Protein AF-A0AAD1CGA0-F1 (afdb_monomer_lite)

Radius of gyration: 13.48 Å; chains: 1; bounding box: 32×27×35 Å

Structure (mmCIF, N/CA/C/O backbone):
data_AF-A0AAD1CGA0-F1
#
_entry.id   AF-A0AAD1CGA0-F1
#
loop_
_atom_site.group_PDB
_atom_site.id
_atom_site.type_symbol
_atom_site.label_atom_id
_atom_site.label_alt_id
_atom_site.label_comp_id
_atom_site.label_asym_id
_atom_site.label_entity_id
_atom_site.label_seq_id
_atom_site.pdbx_PDB_ins_code
_atom_site.Cartn_x
_atom_site.Cartn_y
_atom_site.Cartn_z
_atom_site.occupancy
_atom_site.B_iso_or_equiv
_atom_site.auth_seq_id
_atom_site.auth_comp_id
_atom_site.auth_asym_id
_atom_site.auth_atom_id
_atom_site.pdbx_PDB_model_num
ATOM 1 N N . MET A 1 1 ? -13.097 8.568 14.304 1.00 68.50 1 MET A N 1
ATOM 2 C CA . MET A 1 1 ? -12.373 7.325 13.960 1.00 68.50 1 MET A CA 1
ATOM 3 C C . MET A 1 1 ? -12.599 6.248 15.009 1.00 68.50 1 MET A C 1
ATOM 5 O O . MET A 1 1 ? -13.054 5.167 14.655 1.00 68.50 1 MET A O 1
ATOM 9 N N . ASP A 1 2 ? -12.363 6.551 16.287 1.00 79.44 2 ASP A N 1
ATOM 10 C CA . ASP A 1 2 ? -12.314 5.540 17.358 1.00 79.44 2 ASP A CA 1
ATOM 11 C C . ASP A 1 2 ? -13.629 4.797 17.598 1.00 79.44 2 ASP A C 1
ATOM 13 O O . ASP A 1 2 ? -13.614 3.589 17.813 1.00 79.44 2 ASP A O 1
ATOM 17 N N . LEU A 1 3 ? -14.775 5.475 17.459 1.00 88.25 3 LEU A N 1
ATOM 18 C CA . LEU A 1 3 ? -16.086 4.828 17.558 1.00 88.25 3 LEU A CA 1
ATOM 19 C C . LEU A 1 3 ? -16.243 3.715 16.510 1.00 88.25 3 LEU A C 1
ATOM 21 O O . LEU A 1 3 ? -16.548 2.583 16.858 1.00 88.25 3 LEU A O 1
ATOM 25 N N . LEU A 1 4 ? -15.969 3.998 15.236 1.00 88.06 4 LEU A N 1
ATOM 26 C CA . LEU A 1 4 ? -16.054 2.997 14.165 1.00 88.06 4 LEU A CA 1
ATOM 27 C C . LEU A 1 4 ? -14.980 1.910 14.314 1.00 88.06 4 LEU A C 1
ATOM 29 O O . LEU A 1 4 ? -15.268 0.735 14.091 1.00 88.06 4 LEU A O 1
ATOM 33 N N . ARG A 1 5 ? -13.773 2.275 14.768 1.00 83.75 5 ARG A N 1
ATOM 34 C CA . ARG A 1 5 ? -12.727 1.299 15.114 1.00 83.75 5 ARG A CA 1
ATOM 35 C C . ARG A 1 5 ? -13.187 0.338 16.212 1.00 83.75 5 ARG A C 1
ATOM 37 O O . ARG A 1 5 ? -12.917 -0.852 16.105 1.00 83.75 5 ARG A O 1
ATOM 44 N N . SER A 1 6 ? -13.927 0.813 17.219 1.00 87.81 6 SER A N 1
ATOM 45 C CA . SER A 1 6 ? -14.470 -0.052 18.280 1.00 87.81 6 SER A CA 1
ATOM 46 C C . SER A 1 6 ? -15.500 -1.071 17.773 1.00 87.81 6 SER A C 1
ATOM 48 O O . SER A 1 6 ? -15.670 -2.118 18.389 1.00 87.81 6 SER A O 1
ATOM 50 N N . TYR A 1 7 ? -16.111 -0.823 16.609 1.00 93.25 7 TYR A N 1
ATOM 51 C CA . TYR A 1 7 ? -16.965 -1.784 15.900 1.00 93.25 7 TYR A CA 1
ATOM 52 C C . TYR A 1 7 ? -16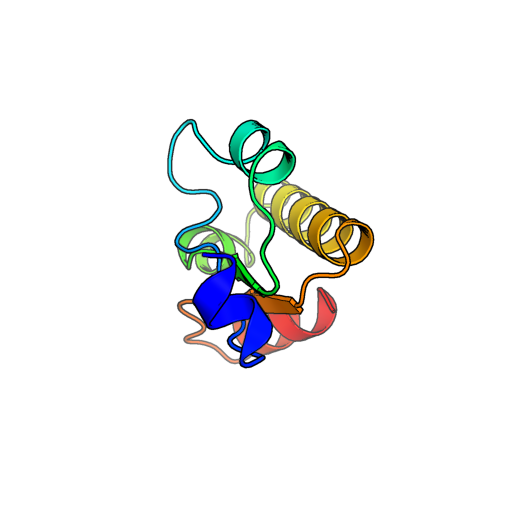.187 -2.713 14.950 1.00 93.25 7 TYR A C 1
ATOM 54 O O . TYR A 1 7 ? -16.795 -3.465 14.193 1.00 93.25 7 TYR A O 1
ATOM 62 N N . GLY A 1 8 ? -14.851 -2.668 14.960 1.00 89.50 8 GLY A N 1
ATOM 63 C CA . GLY A 1 8 ? -13.999 -3.493 14.101 1.00 89.50 8 GLY A CA 1
ATOM 64 C C . GLY A 1 8 ? -13.857 -2.981 12.664 1.00 89.50 8 GLY A C 1
ATOM 65 O O . GLY A 1 8 ? -13.361 -3.710 11.804 1.00 89.50 8 GLY A O 1
ATOM 66 N N . VAL A 1 9 ? -14.272 -1.739 12.380 1.00 91.88 9 VAL A N 1
ATOM 67 C CA . VAL A 1 9 ? -14.098 -1.132 11.054 1.00 91.88 9 VAL A CA 1
ATOM 68 C C . VAL A 1 9 ? -12.623 -0.800 10.830 1.00 91.88 9 VAL A C 1
ATOM 70 O O . VAL A 1 9 ? -12.028 -0.029 11.588 1.00 91.88 9 VAL A O 1
ATOM 73 N N . LYS A 1 10 ? -12.054 -1.373 9.767 1.00 90.88 10 LYS A N 1
ATOM 74 C CA . LYS A 1 10 ? -10.683 -1.114 9.313 1.00 90.88 10 LYS A CA 1
ATOM 75 C C . LYS A 1 10 ? -10.615 0.145 8.459 1.00 90.88 10 LYS A C 1
ATOM 77 O O . LYS A 1 10 ? -11.542 0.441 7.708 1.00 90.88 10 LYS A O 1
ATOM 82 N N . TRP A 1 11 ? -9.485 0.834 8.536 1.00 89.62 11 TRP A N 1
ATOM 83 C CA . TRP A 1 11 ? -9.229 2.062 7.794 1.00 89.62 11 TRP A CA 1
ATOM 84 C C . TRP A 1 11 ? -8.098 1.870 6.800 1.00 89.62 11 TRP A C 1
ATOM 86 O O . TRP A 1 11 ? -7.042 1.338 7.146 1.00 89.62 11 TRP A O 1
ATOM 96 N N . ALA A 1 12 ? -8.322 2.345 5.580 1.00 89.88 12 ALA A N 1
ATOM 97 C CA . ALA A 1 12 ? -7.299 2.421 4.557 1.00 89.88 12 ALA A CA 1
ATOM 98 C C . ALA A 1 12 ? -6.794 3.857 4.420 1.00 89.88 12 ALA A C 1
ATOM 100 O O . ALA A 1 12 ? -7.596 4.792 4.407 1.00 89.88 12 ALA A O 1
ATOM 101 N N . LEU A 1 13 ? -5.477 4.016 4.311 1.00 88.94 13 LEU A N 1
ATOM 102 C CA . LEU A 1 13 ? -4.869 5.244 3.825 1.00 88.94 13 LEU A CA 1
ATOM 103 C C . LEU A 1 13 ? -4.789 5.161 2.300 1.00 88.94 13 LEU A C 1
ATOM 105 O O . LEU A 1 13 ? -4.177 4.230 1.772 1.00 88.94 13 LEU A O 1
ATOM 109 N N . ASP A 1 14 ? -5.450 6.101 1.630 1.00 86.56 14 ASP A N 1
ATOM 110 C CA . ASP A 1 14 ? -5.571 6.136 0.174 1.00 86.56 14 ASP A CA 1
ATOM 111 C C . ASP A 1 14 ? -4.465 6.959 -0.503 1.00 86.56 14 ASP A C 1
ATOM 113 O O . ASP A 1 14 ? -3.833 7.793 0.150 1.00 86.56 14 ASP A O 1
ATOM 117 N N . ASP A 1 15 ? -4.252 6.715 -1.800 1.00 79.38 15 ASP A N 1
ATOM 118 C CA . ASP A 1 15 ? -3.360 7.462 -2.700 1.00 79.38 15 ASP A CA 1
ATOM 119 C C . ASP A 1 15 ? -1.915 7.636 -2.187 1.00 79.38 15 ASP A C 1
ATOM 121 O O . ASP A 1 15 ? -1.256 8.659 -2.435 1.00 79.38 15 ASP A O 1
ATOM 125 N N . PHE A 1 16 ? -1.389 6.638 -1.460 1.00 80.44 16 PHE A N 1
ATOM 126 C CA . PHE A 1 16 ? -0.066 6.757 -0.858 1.00 80.44 16 PHE A CA 1
ATOM 127 C C . PHE A 1 16 ? 1.018 6.869 -1.933 1.00 80.44 16 PHE A C 1
ATOM 129 O O . PHE A 1 16 ? 1.232 5.959 -2.737 1.00 80.44 16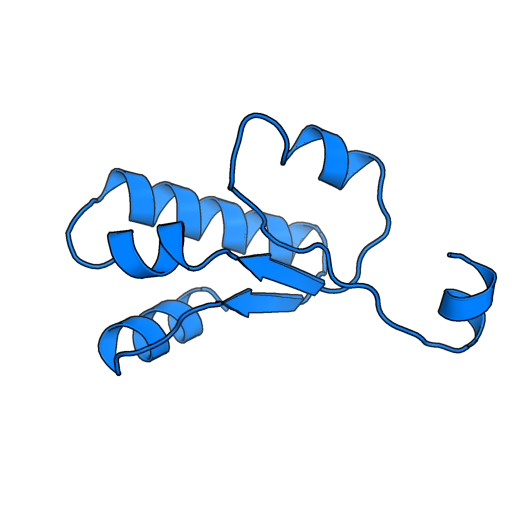 PHE A O 1
ATOM 136 N N . GLY A 1 17 ? 1.732 7.995 -1.880 1.00 70.12 17 GLY A N 1
ATOM 137 C CA . GLY A 1 17 ? 2.857 8.316 -2.751 1.00 70.12 17 GLY A CA 1
ATOM 138 C C . GLY A 1 17 ? 2.547 9.318 -3.873 1.00 70.12 17 GLY A C 1
ATOM 139 O O . GLY A 1 17 ? 3.444 9.636 -4.653 1.00 70.12 17 GLY A O 1
ATOM 140 N N . THR A 1 18 ? 1.340 9.889 -3.929 1.00 64.38 18 THR A N 1
ATOM 141 C CA . THR A 1 18 ? 1.064 11.065 -4.771 1.00 64.38 18 THR A CA 1
ATOM 142 C C . THR A 1 18 ? 1.335 12.370 -3.990 1.00 64.38 18 THR A C 1
ATOM 144 O O . THR A 1 18 ? 0.803 12.599 -2.907 1.00 64.38 18 THR A O 1
ATOM 147 N N . GLY A 1 19 ? 2.211 13.247 -4.504 1.00 61.44 19 GLY A N 1
ATOM 148 C CA . GLY A 1 19 ? 2.498 14.574 -3.919 1.00 61.44 19 GLY A CA 1
ATOM 149 C C . GLY A 1 19 ? 3.566 14.640 -2.804 1.00 61.44 19 GLY A C 1
ATOM 150 O O . GLY A 1 19 ? 4.394 13.749 -2.648 1.00 61.44 19 GLY A O 1
ATOM 151 N N . TYR A 1 20 ? 3.577 15.745 -2.038 1.00 46.00 20 TYR A N 1
ATOM 152 C CA . TYR A 1 20 ? 4.575 16.083 -0.993 1.00 46.00 20 TYR A CA 1
ATOM 153 C C . TYR A 1 20 ? 4.204 15.597 0.423 1.00 46.00 20 TYR A C 1
ATOM 155 O O . TYR A 1 20 ? 4.726 16.088 1.426 1.00 46.00 20 TYR A O 1
ATOM 163 N N . SER A 1 21 ? 3.267 14.662 0.556 1.00 55.06 21 SER A N 1
ATOM 164 C CA . SER A 1 21 ? 2.707 14.295 1.860 1.00 55.06 21 SER A CA 1
ATOM 165 C C . SER A 1 21 ? 2.453 12.797 1.924 1.00 55.06 21 SER A C 1
ATOM 167 O O . SER A 1 21 ? 1.493 12.300 1.356 1.00 55.06 21 SER A O 1
ATOM 169 N N . GLY A 1 22 ? 3.325 12.068 2.621 1.00 66.25 22 GLY A N 1
ATOM 170 C CA . GLY A 1 22 ? 3.156 10.628 2.825 1.00 66.25 22 GLY A CA 1
ATOM 171 C C . GLY A 1 22 ? 3.675 10.190 4.185 1.00 66.25 22 GLY A C 1
ATOM 172 O O . GLY A 1 22 ? 2.901 9.783 5.042 1.00 66.25 22 GLY A O 1
ATOM 173 N N . LEU A 1 23 ? 4.979 10.336 4.428 1.00 71.50 23 LEU A N 1
ATOM 174 C CA . LEU A 1 23 ? 5.628 9.742 5.605 1.00 71.50 23 LEU A CA 1
ATOM 175 C C . LEU A 1 23 ? 5.235 10.382 6.945 1.00 71.50 23 LEU A C 1
ATOM 177 O O . LEU A 1 23 ? 5.027 9.665 7.919 1.00 71.50 23 LEU A O 1
ATOM 181 N N . ALA A 1 24 ? 5.105 11.711 7.009 1.00 73.62 24 ALA A N 1
ATOM 182 C CA . ALA A 1 24 ? 4.702 12.393 8.244 1.00 73.62 24 ALA A CA 1
ATOM 183 C C . ALA A 1 24 ? 3.274 12.003 8.671 1.00 73.62 24 ALA A C 1
ATOM 185 O O . ALA A 1 24 ? 3.002 11.823 9.856 1.00 73.62 24 ALA A O 1
ATOM 186 N N . THR A 1 25 ? 2.385 11.793 7.698 1.00 71.50 25 THR A N 1
ATOM 187 C CA . THR A 1 25 ? 1.000 11.366 7.918 1.00 71.50 25 THR A CA 1
ATOM 188 C C . THR A 1 25 ? 0.922 9.961 8.522 1.00 71.50 25 THR A C 1
ATOM 190 O O . THR A 1 25 ? 0.082 9.713 9.386 1.00 71.50 25 THR A O 1
ATOM 193 N N . LEU A 1 26 ? 1.838 9.058 8.147 1.00 76.31 26 LEU A N 1
ATOM 194 C CA . LEU A 1 26 ? 1.893 7.700 8.708 1.00 76.31 26 LEU A CA 1
ATOM 195 C C . LEU A 1 26 ? 2.192 7.686 10.210 1.00 76.31 26 LEU A C 1
ATOM 197 O O . LEU A 1 26 ? 1.772 6.766 10.900 1.00 76.31 26 LEU A O 1
ATOM 201 N N . GLN A 1 27 ? 2.907 8.691 10.725 1.00 72.88 27 GLN A N 1
ATOM 202 C CA . GLN A 1 27 ? 3.224 8.773 12.154 1.00 72.88 27 GLN A CA 1
ATOM 203 C C . GLN A 1 27 ? 2.030 9.214 13.006 1.00 72.88 27 GLN A C 1
ATOM 205 O O . GLN A 1 27 ? 2.007 8.955 14.206 1.00 72.88 27 GLN A O 1
ATOM 210 N N . GLN A 1 28 ? 1.061 9.910 12.408 1.00 73.75 28 GLN A N 1
ATOM 211 C CA . GLN A 1 28 ? -0.041 10.545 13.134 1.00 73.75 28 GLN A CA 1
ATOM 212 C C . GLN A 1 28 ? -1.362 9.783 13.018 1.00 73.75 28 GLN A C 1
ATOM 214 O O . GLN A 1 28 ? -2.280 10.034 13.798 1.00 73.75 28 GLN A O 1
ATOM 219 N N . LEU A 1 29 ? -1.476 8.866 12.055 1.00 75.62 29 LEU A N 1
ATOM 220 C CA . LEU A 1 29 ? -2.705 8.128 11.798 1.00 75.62 29 LEU A CA 1
ATOM 221 C C . LEU A 1 29 ? -2.571 6.667 12.213 1.00 75.62 29 LEU A C 1
ATOM 223 O O . LEU A 1 29 ? -1.672 5.959 11.775 1.00 75.62 29 LEU A O 1
ATOM 227 N N . SER A 1 30 ? -3.551 6.184 12.971 1.00 79.62 30 SER A N 1
ATOM 228 C CA . SER A 1 30 ? -3.812 4.751 13.076 1.00 79.62 30 SER A CA 1
ATOM 229 C C . SER A 1 30 ? -4.556 4.309 11.814 1.00 79.62 30 SER A C 1
ATOM 231 O O . SER A 1 30 ? -5.682 4.764 11.574 1.00 79.62 30 SER A O 1
ATOM 233 N N . PHE A 1 31 ? -3.960 3.424 11.015 1.00 87.00 31 PHE A N 1
ATOM 234 C CA . PHE A 1 31 ? -4.556 2.813 9.819 1.00 87.00 31 PHE A CA 1
ATOM 235 C C . PHE A 1 31 ? -4.230 1.318 9.767 1.00 87.00 31 PHE A C 1
ATOM 237 O O . PHE A 1 31 ? -3.284 0.852 10.394 1.00 87.00 31 PHE A O 1
ATOM 244 N N . ASP A 1 32 ? -5.048 0.565 9.041 1.00 90.50 32 ASP A N 1
ATOM 245 C CA . ASP A 1 32 ? -4.971 -0.898 8.964 1.00 90.50 32 ASP A CA 1
ATOM 246 C C . ASP A 1 32 ? -4.540 -1.358 7.565 1.00 90.50 32 ASP A C 1
ATOM 248 O O . ASP A 1 32 ? -4.029 -2.465 7.394 1.00 90.50 32 ASP A O 1
ATOM 252 N N . ILE A 1 33 ? -4.760 -0.511 6.555 1.00 91.81 33 ILE A N 1
ATOM 253 C CA . ILE A 1 33 ? -4.480 -0.783 5.148 1.00 91.81 33 ILE A CA 1
ATOM 254 C C . ILE A 1 33 ? -3.757 0.426 4.543 1.00 91.81 33 ILE A C 1
ATOM 256 O O . ILE A 1 33 ? -4.140 1.566 4.798 1.00 91.81 33 ILE A O 1
ATOM 260 N N . LEU A 1 34 ? -2.732 0.184 3.732 1.00 90.25 34 LEU A N 1
ATOM 261 C CA . LEU A 1 34 ? -2.041 1.197 2.940 1.00 90.25 34 LEU A CA 1
ATOM 262 C C . LEU A 1 34 ? -2.249 0.899 1.453 1.00 90.25 34 LEU A C 1
ATOM 264 O O . LEU A 1 34 ? -1.859 -0.170 0.976 1.00 90.25 34 LEU A O 1
ATOM 268 N N . LYS A 1 35 ? -2.877 1.829 0.732 1.00 90.19 35 LYS A N 1
ATOM 269 C CA . LYS A 1 35 ? -3.136 1.708 -0.706 1.00 90.19 35 LYS A CA 1
ATOM 270 C C . LYS A 1 35 ? -1.994 2.377 -1.469 1.00 90.19 35 LYS A C 1
ATOM 272 O O . LYS A 1 35 ? -1.751 3.569 -1.304 1.00 90.19 35 LYS A O 1
ATOM 277 N N . ILE A 1 36 ? -1.266 1.589 -2.252 1.00 88.12 36 ILE A N 1
ATOM 278 C CA . ILE A 1 36 ? -0.169 2.032 -3.112 1.00 88.12 36 ILE A CA 1
ATOM 279 C C . ILE A 1 36 ? -0.780 2.480 -4.434 1.00 88.12 36 ILE A C 1
ATOM 281 O O . ILE A 1 36 ? -1.346 1.656 -5.158 1.00 88.12 36 ILE A O 1
ATOM 285 N N . ASP A 1 37 ? -0.644 3.768 -4.740 1.00 87.12 37 ASP A N 1
ATOM 286 C CA . ASP A 1 37 ? -1.218 4.345 -5.952 1.00 87.12 37 ASP A CA 1
ATOM 287 C C . ASP A 1 37 ? -0.633 3.717 -7.233 1.00 87.12 37 ASP A C 1
ATOM 289 O O . ASP A 1 37 ? 0.536 3.310 -7.309 1.00 87.12 37 ASP A O 1
ATOM 293 N N . ARG A 1 38 ? -1.461 3.699 -8.283 1.00 86.31 38 ARG A N 1
ATOM 294 C CA . ARG A 1 38 ? -1.134 3.132 -9.597 1.00 86.31 38 ARG A CA 1
ATOM 295 C C . ARG A 1 38 ? 0.115 3.731 -10.236 1.00 86.31 38 ARG A C 1
ATOM 297 O O . ARG A 1 38 ? 0.736 3.072 -11.068 1.00 86.31 38 ARG A O 1
ATOM 304 N N . THR A 1 39 ? 0.481 4.973 -9.902 1.00 83.62 39 THR A N 1
ATOM 305 C CA . THR A 1 39 ? 1.677 5.620 -10.461 1.00 83.62 39 THR A CA 1
ATOM 306 C C . THR A 1 39 ? 2.932 4.806 -10.165 1.00 83.62 39 THR A C 1
ATOM 308 O O . THR A 1 39 ? 3.739 4.606 -11.070 1.00 83.62 39 THR A O 1
ATOM 311 N N . PHE A 1 40 ? 3.054 4.223 -8.970 1.00 80.69 40 PHE A N 1
ATOM 312 C CA . PHE A 1 40 ? 4.176 3.343 -8.632 1.00 80.69 40 PHE A CA 1
ATOM 313 C C . PHE A 1 40 ? 4.086 1.987 -9.331 1.00 80.69 40 PHE A C 1
ATOM 315 O O . PHE A 1 40 ? 5.091 1.472 -9.824 1.00 80.69 40 PHE A O 1
ATOM 322 N N . ILE A 1 41 ? 2.880 1.421 -9.428 1.00 82.38 41 ILE A N 1
ATOM 323 C CA . ILE A 1 41 ? 2.650 0.135 -10.101 1.00 82.38 41 ILE A CA 1
ATOM 324 C C . ILE A 1 41 ? 2.998 0.220 -11.594 1.00 82.38 41 ILE A C 1
ATOM 326 O O . ILE A 1 41 ? 3.630 -0.691 -12.133 1.00 82.38 41 ILE A O 1
ATOM 330 N N . ASN A 1 42 ? 2.681 1.338 -12.249 1.00 79.50 42 ASN A N 1
ATOM 331 C CA . ASN A 1 42 ? 2.984 1.574 -13.661 1.00 79.50 42 ASN A CA 1
ATOM 332 C C . ASN A 1 42 ? 4.478 1.794 -13.945 1.00 79.50 42 ASN A C 1
ATOM 334 O O . ASN A 1 42 ? 4.942 1.439 -15.026 1.00 79.50 42 ASN A O 1
ATOM 338 N N . LEU A 1 43 ? 5.239 2.342 -12.993 1.00 69.88 43 LEU A N 1
ATOM 339 C CA . LEU A 1 43 ? 6.677 2.602 -13.153 1.00 69.88 43 LEU A CA 1
ATOM 340 C C . LEU A 1 43 ? 7.558 1.360 -12.909 1.00 69.88 43 LEU A C 1
ATOM 342 O O . LEU A 1 43 ? 8.725 1.338 -13.306 1.00 69.88 43 LEU A O 1
ATOM 346 N N . SER A 1 44 ? 7.001 0.314 -12.291 1.00 62.88 44 SER A N 1
ATOM 347 C CA . SER A 1 44 ? 7.734 -0.876 -11.827 1.00 62.88 44 SER A CA 1
ATOM 348 C C . SER A 1 44 ? 8.430 -1.698 -12.923 1.00 62.88 44 SER A C 1
ATOM 350 O O . SER A 1 44 ? 9.324 -2.484 -12.620 1.00 62.88 44 SER A O 1
ATOM 352 N N . SER A 1 45 ? 8.075 -1.543 -14.199 1.00 60.06 45 SER A N 1
ATOM 353 C CA . SER A 1 45 ? 8.623 -2.398 -15.260 1.00 60.06 45 SER A CA 1
ATOM 354 C C . SER A 1 45 ? 9.993 -1.960 -15.793 1.00 60.06 45 SER A C 1
ATOM 356 O O . SER A 1 45 ? 10.725 -2.830 -16.253 1.00 60.06 45 SER A O 1
ATOM 358 N N . ASN A 1 46 ? 10.381 -0.678 -15.694 1.00 64.69 46 ASN A N 1
ATOM 359 C CA . ASN A 1 46 ? 11.624 -0.173 -16.313 1.00 64.69 46 ASN A CA 1
ATOM 360 C C . ASN A 1 46 ? 12.470 0.789 -15.453 1.00 64.69 46 ASN A C 1
ATOM 36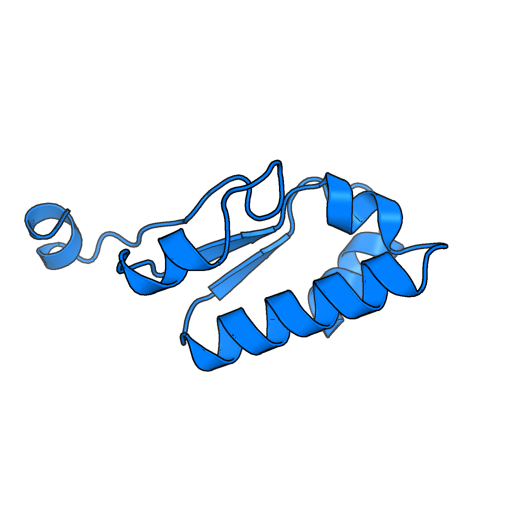2 O O . ASN A 1 46 ? 13.560 1.161 -15.888 1.00 64.69 46 ASN A O 1
ATOM 366 N N . ASP A 1 47 ? 12.020 1.194 -14.260 1.00 76.81 47 ASP A N 1
ATOM 367 C CA . ASP A 1 47 ? 12.755 2.148 -13.417 1.00 76.81 47 ASP A CA 1
ATOM 368 C C . ASP A 1 47 ? 13.202 1.534 -12.079 1.00 76.81 47 ASP A C 1
ATOM 370 O O . ASP A 1 47 ? 12.401 1.244 -11.189 1.00 76.81 47 ASP A O 1
ATOM 374 N N . ALA A 1 48 ? 14.520 1.379 -11.922 1.00 79.69 48 ALA A N 1
ATOM 375 C CA . ALA A 1 48 ? 15.142 0.855 -10.709 1.00 79.69 48 ALA A CA 1
ATOM 376 C C . ALA A 1 48 ? 14.878 1.729 -9.469 1.00 79.69 48 ALA A C 1
ATOM 378 O O . ALA A 1 48 ? 14.819 1.206 -8.354 1.00 79.69 48 ALA A O 1
ATOM 379 N N . ILE A 1 49 ? 14.709 3.045 -9.645 1.00 78.25 49 ILE A N 1
ATOM 380 C CA . ILE A 1 49 ? 14.407 3.956 -8.535 1.00 78.25 49 ILE A CA 1
ATOM 381 C C . ILE A 1 49 ? 12.989 3.691 -8.034 1.00 78.25 49 ILE A C 1
ATOM 383 O O . ILE A 1 49 ? 12.793 3.486 -6.836 1.00 78.25 49 ILE A O 1
ATOM 387 N N . SER A 1 50 ? 12.019 3.629 -8.945 1.00 77.00 50 SER A N 1
ATOM 388 C CA . SER A 1 50 ? 10.622 3.331 -8.614 1.00 77.00 50 SER A CA 1
ATOM 389 C C . SER A 1 50 ? 10.458 1.977 -7.918 1.00 77.00 50 SER A C 1
ATOM 391 O O . SER A 1 50 ? 9.735 1.888 -6.926 1.00 77.00 50 SER A O 1
ATOM 393 N N . LEU A 1 51 ? 11.188 0.951 -8.370 1.00 80.06 51 LEU A N 1
ATOM 394 C CA . LEU A 1 51 ? 11.232 -0.362 -7.714 1.00 80.06 51 LEU A CA 1
ATOM 395 C C . LEU A 1 51 ? 11.782 -0.281 -6.283 1.00 80.06 51 LEU A C 1
ATOM 397 O O . LEU A 1 51 ? 11.174 -0.804 -5.355 1.00 80.06 51 LEU A O 1
ATOM 401 N N . SER A 1 52 ? 12.897 0.426 -6.086 1.00 83.62 52 SER A N 1
ATOM 402 C CA . SER A 1 52 ? 13.483 0.618 -4.754 1.00 83.62 52 SER A CA 1
ATOM 403 C C . SER A 1 52 ? 12.539 1.377 -3.815 1.00 83.62 52 SER A C 1
ATOM 405 O O . SER A 1 52 ? 12.420 1.045 -2.634 1.00 83.62 52 SER A O 1
ATOM 407 N N . ILE A 1 53 ? 11.823 2.385 -4.321 1.00 82.31 53 ILE A N 1
ATOM 408 C CA . ILE A 1 53 ? 10.822 3.112 -3.533 1.00 82.31 53 ILE A CA 1
ATOM 409 C C . ILE A 1 53 ? 9.676 2.175 -3.135 1.00 82.31 53 ILE A C 1
ATOM 411 O O . ILE A 1 53 ? 9.334 2.120 -1.956 1.00 82.31 53 ILE A O 1
ATOM 415 N N . LEU A 1 54 ? 9.126 1.408 -4.079 1.00 84.12 54 LEU A N 1
ATOM 416 C CA . LEU A 1 54 ? 8.068 0.426 -3.819 1.00 84.12 54 LEU A CA 1
ATOM 417 C C . LEU A 1 54 ? 8.468 -0.606 -2.763 1.00 84.12 54 LEU A C 1
ATOM 419 O O . LEU A 1 54 ? 7.710 -0.837 -1.819 1.00 84.12 54 LEU A O 1
ATOM 423 N N . ASP A 1 55 ? 9.672 -1.166 -2.872 1.00 87.44 55 ASP A N 1
ATOM 424 C CA . ASP A 1 55 ? 10.199 -2.125 -1.900 1.00 87.44 55 ASP A CA 1
ATOM 425 C C . ASP A 1 55 ? 10.302 -1.500 -0.497 1.00 87.44 55 ASP A C 1
ATOM 427 O O . ASP A 1 55 ? 9.925 -2.119 0.501 1.00 87.44 55 ASP A O 1
ATOM 431 N N . ASN A 1 56 ? 10.757 -0.245 -0.402 1.00 87.81 56 ASN A N 1
ATOM 432 C CA . ASN A 1 56 ? 10.827 0.480 0.869 1.00 87.81 56 ASN A CA 1
ATOM 433 C C . ASN A 1 56 ? 9.438 0.770 1.458 1.00 87.81 56 ASN A C 1
ATOM 435 O O . ASN A 1 56 ? 9.246 0.637 2.670 1.00 87.81 56 ASN A O 1
ATOM 439 N N . ILE A 1 57 ? 8.461 1.134 0.620 1.00 85.44 57 ILE A N 1
ATOM 440 C CA . ILE A 1 57 ? 7.070 1.347 1.043 1.00 85.44 57 ILE A CA 1
ATOM 441 C C . ILE A 1 57 ? 6.479 0.044 1.580 1.00 85.44 57 ILE A C 1
ATOM 443 O O . ILE A 1 57 ? 5.873 0.044 2.654 1.00 85.44 57 ILE A O 1
ATOM 447 N N . ALA A 1 58 ? 6.704 -1.069 0.883 1.00 87.94 58 ALA A N 1
ATOM 448 C CA . ALA A 1 58 ? 6.227 -2.371 1.320 1.00 87.94 58 ALA A CA 1
ATOM 449 C C . ALA A 1 58 ? 6.839 -2.766 2.672 1.00 87.94 58 ALA A C 1
ATOM 451 O O . ALA A 1 58 ? 6.116 -3.077 3.618 1.00 87.94 58 ALA A O 1
ATOM 452 N N . GLN A 1 59 ? 8.165 -2.655 2.814 1.00 89.56 59 GLN A N 1
ATOM 453 C CA . GLN A 1 59 ? 8.854 -2.911 4.085 1.00 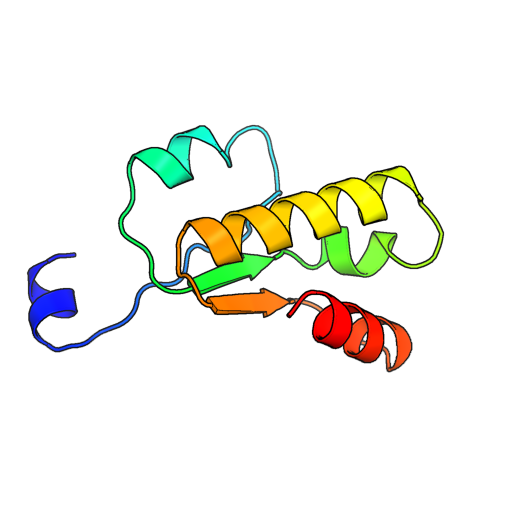89.56 59 GLN A CA 1
ATOM 454 C C . GLN A 1 59 ? 8.337 -2.037 5.230 1.00 89.56 59 GLN A C 1
ATOM 456 O O . GLN A 1 59 ? 8.238 -2.495 6.370 1.00 89.56 59 GLN A O 1
ATOM 461 N N . MET A 1 60 ? 8.024 -0.775 4.948 1.00 87.50 60 MET A N 1
ATOM 462 C CA . MET A 1 60 ? 7.434 0.122 5.930 1.00 87.50 60 MET A CA 1
ATOM 463 C C . MET A 1 60 ? 6.034 -0.340 6.342 1.00 87.50 60 MET A C 1
ATOM 465 O O . MET A 1 60 ? 5.765 -0.395 7.538 1.00 87.50 60 MET A O 1
ATOM 469 N N . GLY A 1 61 ? 5.174 -0.728 5.395 1.00 86.56 61 GLY A N 1
ATOM 470 C CA . GLY A 1 61 ? 3.847 -1.269 5.703 1.00 86.56 61 GLY A CA 1
ATOM 471 C C . GLY A 1 61 ? 3.909 -2.502 6.610 1.00 86.56 61 GLY A C 1
ATOM 472 O O . GLY A 1 61 ? 3.230 -2.552 7.636 1.00 86.56 61 GLY A O 1
ATOM 473 N N . HIS A 1 62 ? 4.830 -3.428 6.317 1.00 87.19 62 HIS A N 1
ATOM 474 C CA . HIS A 1 62 ? 5.090 -4.602 7.163 1.00 87.19 62 HIS A CA 1
ATOM 475 C C . HIS A 1 62 ? 5.506 -4.219 8.590 1.00 87.19 62 HIS A C 1
ATOM 477 O O . HIS A 1 62 ? 5.004 -4.791 9.558 1.00 87.19 62 HIS A O 1
ATOM 483 N N . LYS A 1 63 ? 6.388 -3.220 8.742 1.00 89.19 63 LYS A N 1
ATOM 484 C CA . LYS A 1 63 ? 6.833 -2.709 10.057 1.00 89.19 63 LYS A CA 1
ATOM 485 C C . LYS A 1 63 ? 5.732 -1.979 10.825 1.00 89.19 63 LYS A C 1
ATOM 487 O O . LYS A 1 63 ? 5.754 -1.977 12.051 1.00 89.19 63 LYS A O 1
ATOM 492 N N . LEU A 1 64 ? 4.797 -1.355 10.115 1.00 87.19 64 LEU A N 1
ATOM 493 C CA . LEU A 1 64 ? 3.629 -0.690 10.694 1.00 87.19 64 LEU A CA 1
ATOM 494 C C . LEU A 1 64 ? 2.467 -1.663 10.949 1.00 87.19 64 LEU A C 1
ATOM 496 O O . LEU A 1 64 ? 1.420 -1.238 11.428 1.00 87.19 64 LEU A O 1
ATOM 500 N N . HIS A 1 65 ? 2.651 -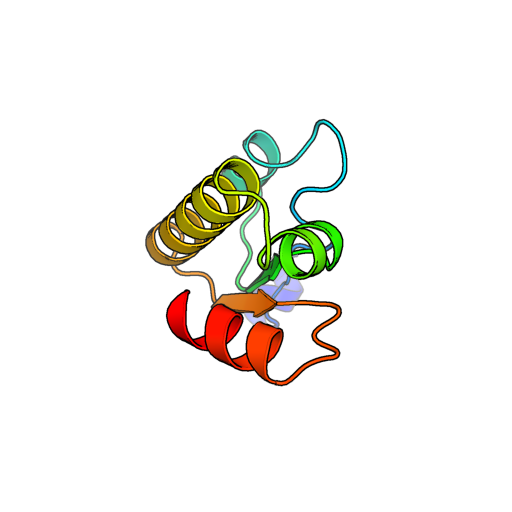2.957 10.663 1.00 87.94 65 HIS A N 1
ATOM 501 C CA . HIS A 1 65 ? 1.638 -4.001 10.810 1.00 87.94 65 HIS A CA 1
ATOM 502 C C . HIS A 1 65 ? 0.337 -3.714 10.040 1.00 87.94 65 HIS A C 1
ATOM 504 O O . HIS A 1 65 ? -0.745 -4.116 10.473 1.00 87.94 65 HIS A O 1
ATOM 510 N N . CYS A 1 66 ? 0.432 -3.043 8.888 1.00 89.50 66 CYS A N 1
ATOM 511 C CA . CYS A 1 66 ? -0.708 -2.809 8.007 1.00 89.50 66 CYS A CA 1
ATOM 512 C C . CYS A 1 66 ? -0.717 -3.784 6.823 1.00 89.50 66 CYS A C 1
ATOM 514 O O . CYS A 1 66 ? 0.302 -4.355 6.437 1.00 89.50 66 CYS A O 1
ATOM 516 N N . SER A 1 67 ? -1.894 -3.976 6.229 1.00 91.06 67 SER A N 1
ATOM 517 C CA . SER A 1 67 ? -2.028 -4.675 4.948 1.00 91.06 67 SER A CA 1
ATOM 518 C C . SER A 1 67 ? -1.717 -3.728 3.791 1.00 91.06 67 SER A C 1
ATOM 520 O O . SER A 1 67 ? -2.074 -2.552 3.839 1.00 91.06 67 SER A O 1
ATOM 522 N N . LEU A 1 68 ? -1.107 -4.239 2.726 1.00 91.44 68 LEU A N 1
ATOM 523 C CA . LEU A 1 68 ? -0.836 -3.473 1.511 1.00 91.44 68 LEU A CA 1
ATOM 524 C C . LEU A 1 68 ? -1.890 -3.779 0.444 1.00 91.44 68 LEU A C 1
ATOM 526 O O . LEU A 1 68 ? -2.312 -4.924 0.283 1.00 91.44 68 LEU A O 1
ATOM 530 N N . VAL A 1 69 ? -2.305 -2.758 -0.302 1.00 92.31 69 VAL A N 1
ATOM 531 C CA . VAL A 1 69 ? -3.165 -2.902 -1.484 1.00 92.31 69 VAL A CA 1
ATOM 532 C C . VAL A 1 69 ? -2.508 -2.170 -2.645 1.00 92.31 69 VAL A C 1
ATOM 534 O O . VAL A 1 69 ? -2.290 -0.970 -2.560 1.00 92.31 69 VAL A O 1
ATOM 537 N N . ALA A 1 70 ? -2.195 -2.882 -3.726 1.00 90.69 70 ALA A N 1
ATOM 538 C CA . ALA A 1 70 ? -1.700 -2.281 -4.963 1.00 90.69 70 ALA A CA 1
ATOM 539 C C . ALA A 1 70 ? -2.872 -1.857 -5.857 1.00 90.69 70 ALA A C 1
ATOM 541 O O . ALA A 1 70 ? -3.725 -2.685 -6.191 1.00 90.69 70 ALA A O 1
ATOM 542 N N . GLU A 1 71 ? -2.906 -0.590 -6.262 1.00 89.81 71 GLU A N 1
ATOM 543 C CA . GLU A 1 71 ? -3.955 -0.047 -7.124 1.00 89.81 71 GLU A CA 1
ATOM 544 C C . GLU A 1 71 ? -3.546 0.015 -8.596 1.00 89.81 71 GLU A C 1
ATOM 546 O O . GLU A 1 71 ? -2.367 0.095 -8.932 1.00 89.81 71 GLU A O 1
ATOM 551 N N . GLY A 1 72 ? -4.533 -0.013 -9.497 1.00 89.75 72 GLY A N 1
ATOM 552 C CA . GLY A 1 72 ? -4.285 0.099 -10.939 1.00 89.75 72 GLY A CA 1
ATOM 553 C C . GLY A 1 72 ? -3.453 -1.046 -11.521 1.00 89.75 72 GLY A C 1
ATOM 554 O O . GLY A 1 72 ? -2.688 -0.839 -12.456 1.00 89.75 72 GLY A O 1
ATOM 555 N N . VAL A 1 73 ? -3.582 -2.253 -10.962 1.00 91.19 73 VAL A N 1
ATOM 556 C CA . VAL A 1 73 ? -3.001 -3.469 -11.538 1.00 91.19 73 VAL A CA 1
ATOM 557 C C . VAL A 1 73 ? -3.807 -3.864 -12.777 1.00 91.19 73 VAL A C 1
ATOM 559 O O . VAL A 1 73 ? -4.933 -4.348 -12.671 1.00 91.19 73 VAL A O 1
ATOM 562 N N . GLU A 1 74 ? -3.216 -3.671 -13.949 1.00 93.25 74 GLU A N 1
ATOM 563 C CA . GLU A 1 74 ? -3.827 -3.907 -15.262 1.00 93.25 74 GLU A CA 1
ATOM 564 C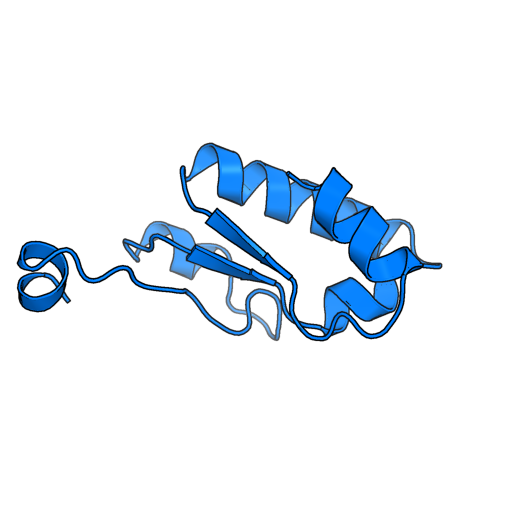 C . GLU A 1 74 ? -3.169 -5.080 -16.012 1.00 93.25 74 GLU A C 1
ATOM 566 O O . GLU A 1 74 ? -3.788 -5.673 -16.898 1.00 93.25 74 GLU A O 1
ATOM 571 N N . THR A 1 75 ? -1.939 -5.470 -15.643 1.00 91.31 75 THR A N 1
ATOM 572 C CA . THR A 1 75 ? -1.198 -6.570 -16.288 1.00 91.31 75 THR A CA 1
ATOM 573 C C . THR A 1 75 ? -0.830 -7.711 -15.336 1.00 91.31 75 THR A C 1
ATOM 575 O O . THR A 1 75 ? -0.815 -7.580 -14.107 1.00 91.31 75 THR A O 1
ATOM 578 N N . LYS A 1 76 ? -0.497 -8.878 -15.908 1.00 91.06 76 LYS A N 1
ATOM 579 C CA . LYS A 1 76 ? -0.048 -10.046 -15.131 1.00 91.06 76 LYS A CA 1
ATOM 580 C C . LYS A 1 76 ? 1.291 -9.787 -14.450 1.00 91.06 76 LYS A C 1
ATOM 582 O O . LYS A 1 76 ? 1.505 -10.262 -13.339 1.00 91.06 76 LYS A O 1
ATOM 587 N N . GLU A 1 77 ? 2.170 -9.043 -15.106 1.00 87.62 77 GLU A N 1
ATOM 588 C CA . GLU A 1 77 ? 3.495 -8.681 -14.611 1.00 87.62 77 GLU A CA 1
ATOM 589 C C . GLU A 1 77 ? 3.367 -7.785 -13.373 1.00 87.62 77 GLU A C 1
ATOM 591 O O . GLU A 1 77 ? 3.991 -8.064 -12.349 1.00 87.62 77 GLU A O 1
ATOM 596 N N . GLN A 1 78 ? 2.474 -6.789 -13.421 1.00 87.69 78 GLN A N 1
ATOM 597 C CA . GLN A 1 78 ? 2.151 -5.934 -12.274 1.00 87.69 78 GLN A CA 1
ATOM 598 C C . GLN A 1 78 ? 1.579 -6.750 -11.109 1.00 87.69 78 GLN A C 1
ATOM 600 O O . GLN A 1 78 ? 2.015 -6.593 -9.970 1.00 87.69 78 GLN A O 1
ATOM 605 N N . ALA A 1 79 ? 0.656 -7.680 -11.382 1.00 89.88 79 ALA A N 1
ATOM 606 C CA . ALA A 1 79 ? 0.084 -8.547 -10.351 1.00 89.88 79 ALA A CA 1
ATOM 607 C C . ALA A 1 79 ? 1.132 -9.472 -9.707 1.00 89.88 79 ALA A C 1
ATOM 609 O O . ALA A 1 79 ? 1.111 -9.705 -8.498 1.00 89.88 79 ALA A O 1
ATOM 610 N N . GLN A 1 80 ? 2.053 -10.019 -10.506 1.00 89.00 80 GLN A N 1
ATOM 611 C CA . GLN A 1 80 ? 3.158 -10.838 -10.004 1.00 89.00 80 GLN A CA 1
ATOM 612 C C . GLN A 1 80 ? 4.124 -10.019 -9.154 1.00 89.00 80 GLN A C 1
ATOM 614 O O . GLN A 1 80 ? 4.585 -10.513 -8.128 1.00 89.00 80 GLN A O 1
ATOM 619 N N . TYR A 1 81 ? 4.425 -8.788 -9.566 1.00 84.50 81 TYR A N 1
ATOM 620 C CA . TYR A 1 81 ? 5.268 -7.889 -8.790 1.00 84.50 81 TYR A CA 1
ATOM 621 C C . TYR A 1 81 ? 4.604 -7.502 -7.463 1.00 84.50 81 TYR A C 1
ATOM 623 O O . TYR A 1 81 ? 5.209 -7.696 -6.413 1.00 84.50 81 TYR A O 1
ATOM 631 N N . ALA A 1 82 ? 3.331 -7.095 -7.480 1.00 87.12 82 ALA A N 1
ATOM 632 C CA . ALA A 1 82 ? 2.575 -6.778 -6.268 1.00 87.12 82 ALA A CA 1
ATOM 633 C C . ALA A 1 82 ? 2.562 -7.944 -5.262 1.00 87.12 82 ALA A C 1
ATOM 635 O O . ALA A 1 82 ? 2.771 -7.734 -4.074 1.00 87.12 82 ALA A O 1
ATOM 636 N N . LYS A 1 83 ? 2.421 -9.192 -5.733 1.00 87.94 83 LYS A N 1
ATOM 637 C CA . LYS A 1 83 ? 2.515 -10.387 -4.872 1.00 87.94 83 LYS A CA 1
ATOM 638 C C . LYS A 1 83 ? 3.891 -10.600 -4.237 1.00 87.94 83 LYS A C 1
ATOM 640 O O . LYS A 1 83 ? 3.972 -11.250 -3.203 1.00 87.94 83 LYS A O 1
ATOM 645 N N . LYS A 1 84 ? 4.976 -10.127 -4.858 1.00 85.81 84 LYS A N 1
ATOM 646 C CA . LYS A 1 84 ? 6.334 -10.242 -4.296 1.00 85.81 84 LYS A CA 1
ATOM 647 C C . LYS A 1 84 ? 6.582 -9.246 -3.166 1.00 85.81 84 LYS A C 1
ATOM 649 O O . LYS A 1 84 ? 7.429 -9.519 -2.323 1.00 85.81 84 LYS A O 1
ATOM 654 N N . LEU A 1 85 ? 5.864 -8.122 -3.158 1.00 81.56 85 LEU A N 1
ATOM 655 C CA . LEU A 1 85 ? 5.978 -7.094 -2.121 1.00 81.56 85 LEU A CA 1
ATOM 656 C C . LEU A 1 85 ? 5.428 -7.552 -0.757 1.00 81.56 85 LEU A C 1
ATOM 658 O O . LEU A 1 85 ? 5.793 -6.969 0.267 1.00 81.56 85 LEU A O 1
ATOM 662 N N . GLY A 1 86 ? 4.624 -8.620 -0.731 1.00 72.44 86 GLY A N 1
ATOM 663 C CA . GLY A 1 86 ? 4.098 -9.249 0.484 1.00 72.44 86 GLY A CA 1
ATOM 664 C C . GLY A 1 86 ? 2.584 -9.260 0.528 1.00 72.44 86 GLY A C 1
ATOM 665 O O . GLY A 1 86 ? 2.002 -8.162 0.655 1.00 72.44 86 GLY A O 1
#

Sequence (86 aa):
MDLLRSYGVKWALDDFGTGYSGLATLQQLSFDILKIDRTFINLSSNDAISLSILDNIAQMGHKLHCSLVAEGVETKEQAQYAKKLG

Secondary structure (DSSP, 8-state):
-HHHHHTT---EEEEETSSS-SHHHHHH---SEEEE-HHHHHHTTT-HHHHHHHHHHHHHHHHTTPEEEE----SHHHHHHHHH--

InterPro domains:
  IPR001633 EAL domain [PF00563] (2-86)
  IPR001633 EAL domain [PS50883] (1-86)
  IPR001633 EAL domain [cd01948] (1-86)
  IPR035919 EAL domain superfamily [G3DSA:3.20.20.450] (1-86)
  IPR035919 EAL domain superfamily [SSF141868] (2-86)

Foldseek 3Di:
DVVVVVVVDFAEDPPAPPDDDHDVVLVVDDGAEYEHECVLLVVCPPDPVSVVVLLVVLVVCVVSNHHYHYPPPPDPVSVVSVVVSD

pLDDT: mean 82.44, std 9.6, range [46.0, 93.25]

Organism: Photobacterium damsela subsp. piscicida (NCBI:txid38294)